Protein AF-A0A1B0D8T4-F1 (afdb_monomer)

Mean predicted aligned error: 9.0 Å

pLDDT: mean 80.52, std 19.32, range [32.28, 97.19]

InterPro domains:
  IPR011611 Carbohydrate kinase PfkB [PF00294] (13-102)
  IPR029056 Ribokinase-like [G3DSA:3.40.1190.20] (3-120)
  IPR029056 Ribokinase-like [SSF53613] (9-106)

Sequence (132 aa):
MRTGNVDMNGATYKSRMKISAGGVGRNLAEGISKLHGRTRFISAVGDDQNGVFIRNLMPKLCITDSLIINSIHPTANCAVVLDSAGDCKVVVGDMQIHSSITPDLALHRSVDYSSSGIPKEYELRSLYGLQI

Nearest PDB structures (foldseek):
  3kzh-assembly1_B  TM=7.289E-01  e=2.386E-04  Clostridium perfringen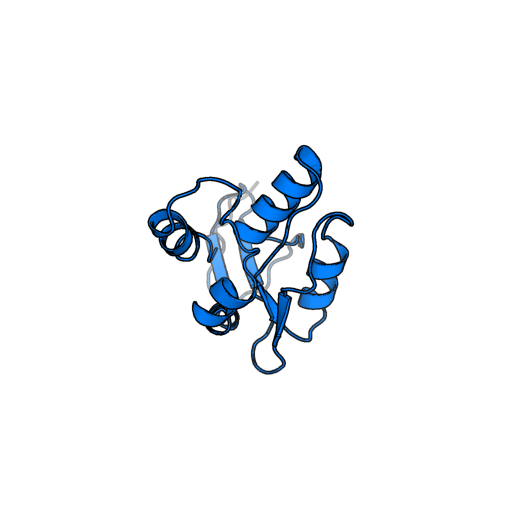s
  8cqx-assembly1_A  TM=7.846E-01  e=1.327E-03  Thermus sp.
  6znx-assembly2_B  TM=8.045E-01  e=1.972E-03  Thermus sp. 2.9
  2nwh-assembly1_A  TM=7.388E-01  e=1.097E-02  Agrobacterium fabrum str. C58
  2afb-assembly1_B  TM=7.415E-01  e=4.105E-02  Thermotoga maritima MSB8

Radius of gyration: 18.38 Å; Cα contacts (8 Å, |Δi|>4): 153; chains: 1; bounding box: 51×26×50 Å

Structure (mmCIF, N/CA/C/O backbone):
data_AF-A0A1B0D8T4-F1
#
_entry.id   AF-A0A1B0D8T4-F1
#
loop_
_atom_site.group_PDB
_atom_site.id
_atom_site.type_symbol
_atom_site.label_atom_id
_atom_site.label_alt_id
_atom_site.label_comp_id
_atom_site.label_asym_id
_atom_site.label_entity_id
_atom_site.label_seq_id
_atom_site.pdbx_PDB_ins_code
_atom_site.Cartn_x
_atom_site.Cartn_y
_atom_site.Cartn_z
_atom_site.occupancy
_atom_site.B_iso_or_equiv
_atom_site.auth_seq_id
_atom_site.auth_comp_id
_atom_site.auth_asym_id
_atom_site.auth_atom_id
_atom_site.pdbx_PDB_model_num
ATOM 1 N N . MET A 1 1 ? 10.864 4.351 -33.023 1.00 45.12 1 MET A N 1
ATOM 2 C CA . MET A 1 1 ? 11.333 4.070 -31.646 1.00 45.12 1 MET A CA 1
ATOM 3 C C . MET A 1 1 ? 11.410 2.563 -31.494 1.00 45.12 1 MET A C 1
ATOM 5 O O . MET A 1 1 ? 10.462 1.906 -31.896 1.00 45.12 1 MET A O 1
ATOM 9 N N . ARG A 1 2 ? 12.532 2.001 -31.026 1.00 44.69 2 ARG A N 1
ATOM 10 C CA . ARG A 1 2 ? 12.633 0.550 -30.808 1.00 44.69 2 ARG A CA 1
ATOM 11 C C . ARG A 1 2 ? 11.702 0.169 -29.655 1.00 44.69 2 ARG A C 1
ATOM 13 O O . ARG A 1 2 ? 11.939 0.595 -28.531 1.00 44.69 2 ARG A O 1
ATOM 20 N N . THR A 1 3 ? 10.669 -0.612 -29.948 1.00 49.41 3 THR A N 1
ATOM 21 C CA . THR A 1 3 ? 9.893 -1.404 -28.987 1.00 49.41 3 THR A CA 1
ATOM 22 C C . THR A 1 3 ? 10.809 -2.493 -28.431 1.00 49.41 3 THR A C 1
ATOM 24 O O . THR A 1 3 ? 10.798 -3.634 -28.881 1.00 49.41 3 THR A O 1
ATOM 27 N N . GLY A 1 4 ? 11.723 -2.104 -27.543 1.00 60.91 4 GLY A N 1
ATOM 28 C CA . GLY A 1 4 ? 12.595 -3.048 -26.857 1.00 60.91 4 GLY A CA 1
ATOM 29 C C . GLY A 1 4 ? 11.791 -3.748 -25.774 1.00 60.91 4 GLY A C 1
ATOM 30 O O . GLY A 1 4 ? 11.318 -3.083 -24.853 1.00 60.91 4 GLY A O 1
ATOM 31 N N . ASN A 1 5 ? 11.621 -5.064 -25.894 1.00 69.12 5 ASN A N 1
ATOM 32 C CA . ASN A 1 5 ? 11.170 -5.878 -24.772 1.00 69.12 5 ASN A CA 1
ATOM 33 C C . ASN A 1 5 ? 12.074 -5.615 -23.558 1.00 69.12 5 ASN A C 1
ATOM 35 O O . ASN A 1 5 ? 13.273 -5.376 -23.701 1.00 69.12 5 ASN A O 1
ATOM 39 N N . VAL A 1 6 ? 11.485 -5.629 -22.362 1.00 76.06 6 VAL A N 1
ATOM 40 C CA . VAL A 1 6 ? 12.261 -5.625 -21.119 1.00 76.06 6 VAL A CA 1
ATOM 41 C C . VAL A 1 6 ? 12.895 -7.008 -20.994 1.00 76.06 6 VAL A C 1
ATOM 43 O O . VAL A 1 6 ? 12.182 -7.989 -20.781 1.00 76.06 6 VAL A O 1
ATOM 46 N N . ASP A 1 7 ? 14.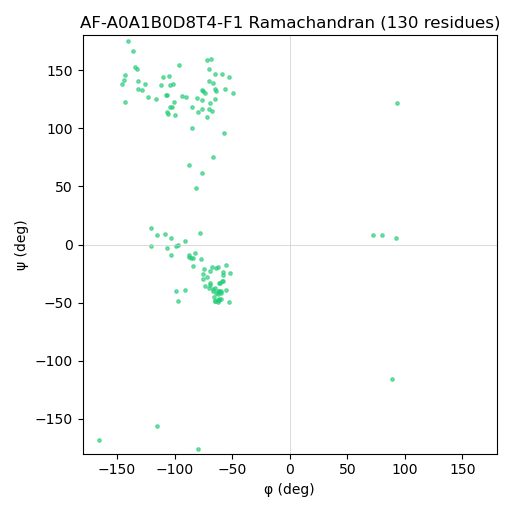214 -7.093 -21.161 1.00 82.88 7 ASP A N 1
ATOM 47 C CA . ASP A 1 7 ? 14.932 -8.355 -20.994 1.00 82.88 7 ASP A CA 1
ATOM 48 C C . ASP A 1 7 ? 15.077 -8.656 -19.497 1.00 82.88 7 ASP A C 1
ATOM 50 O O . ASP A 1 7 ? 15.613 -7.860 -18.727 1.00 82.88 7 ASP A O 1
ATOM 54 N N . MET A 1 8 ? 14.618 -9.831 -19.066 1.00 83.44 8 MET A N 1
ATOM 55 C CA . MET A 1 8 ? 14.679 -10.275 -17.665 1.00 83.44 8 MET A CA 1
ATOM 56 C C . MET A 1 8 ? 16.067 -10.844 -17.319 1.00 83.44 8 MET A C 1
ATOM 58 O O . MET A 1 8 ? 16.192 -11.941 -16.783 1.00 83.44 8 MET A O 1
ATOM 62 N N . ASN A 1 9 ? 17.126 -10.114 -17.677 1.00 89.56 9 ASN A N 1
ATOM 63 C CA . ASN A 1 9 ? 18.527 -10.534 -17.545 1.00 89.56 9 ASN A CA 1
ATOM 64 C C . ASN A 1 9 ? 19.258 -9.888 -16.350 1.00 89.56 9 ASN A C 1
ATOM 66 O O . ASN A 1 9 ? 20.467 -10.052 -16.209 1.00 89.56 9 ASN A O 1
ATOM 70 N N . GLY A 1 10 ? 18.541 -9.133 -15.510 1.00 87.81 10 GLY A N 1
ATOM 71 C CA . GLY A 1 10 ? 19.105 -8.430 -14.355 1.00 87.81 10 GLY A CA 1
ATOM 72 C C . GLY A 1 10 ? 19.805 -7.105 -14.678 1.00 87.81 10 GLY A C 1
ATOM 73 O O . GLY A 1 10 ? 20.421 -6.523 -13.788 1.00 87.81 10 GLY A O 1
ATOM 74 N N . ALA A 1 11 ? 19.725 -6.604 -15.916 1.00 89.88 11 ALA A N 1
ATOM 75 C CA . ALA A 1 11 ? 20.267 -5.296 -16.270 1.00 89.88 11 ALA A CA 1
ATOM 76 C C . ALA A 1 11 ? 19.462 -4.137 -15.651 1.00 89.88 11 ALA A C 1
ATOM 78 O O . ALA A 1 11 ? 18.247 -4.211 -15.462 1.00 89.88 11 ALA A O 1
ATOM 79 N N . THR A 1 12 ? 20.145 -3.020 -15.390 1.00 89.69 12 THR A N 1
ATOM 80 C CA . THR A 1 12 ? 19.518 -1.779 -14.917 1.00 89.69 12 THR A CA 1
ATOM 81 C C . THR A 1 12 ? 19.106 -0.906 -16.097 1.00 89.69 12 THR A C 1
ATOM 83 O O . THR A 1 12 ? 19.933 -0.539 -16.932 1.00 89.69 12 THR A O 1
ATOM 86 N N . TYR A 1 13 ? 17.838 -0.497 -16.127 1.00 87.62 13 TYR A N 1
ATOM 87 C CA . TYR A 1 13 ? 17.283 0.366 -17.168 1.00 87.62 13 TYR A CA 1
ATOM 88 C C . TYR A 1 13 ? 16.978 1.763 -16.620 1.00 87.62 13 TYR A C 1
ATOM 90 O O . TYR A 1 13 ? 16.522 1.921 -15.488 1.00 87.62 13 TYR A O 1
ATOM 98 N N . LYS A 1 14 ? 17.182 2.801 -17.441 1.00 90.00 14 LYS A N 1
ATOM 99 C CA . LYS A 1 14 ? 16.728 4.161 -17.113 1.00 90.00 14 LYS A CA 1
ATOM 100 C C . LYS A 1 14 ? 15.198 4.185 -17.067 1.00 90.00 14 LYS A C 1
ATOM 102 O O . LYS A 1 14 ? 14.555 3.854 -18.058 1.00 90.00 14 LYS A O 1
ATOM 107 N N . SER A 1 15 ? 14.623 4.642 -15.958 1.00 90.56 15 SER A N 1
ATOM 108 C CA . SER A 1 15 ? 13.172 4.675 -15.752 1.00 90.56 15 SER A CA 1
ATOM 109 C C . SER A 1 15 ? 12.701 5.995 -15.136 1.00 90.56 15 SER A C 1
ATOM 111 O O . SER A 1 15 ? 13.494 6.809 -14.655 1.00 90.56 15 SER A O 1
ATOM 113 N N . ARG A 1 16 ? 11.384 6.226 -15.176 1.00 93.69 16 ARG A N 1
ATOM 114 C CA . ARG A 1 16 ? 10.707 7.222 -14.337 1.00 93.69 16 ARG A CA 1
ATOM 115 C C . ARG A 1 16 ? 9.940 6.476 -13.260 1.00 93.69 16 ARG A C 1
ATOM 117 O O . ARG A 1 16 ? 9.161 5.586 -13.586 1.00 93.69 16 ARG A O 1
ATOM 124 N N . MET A 1 17 ? 10.136 6.865 -12.007 1.00 93.50 17 MET A N 1
ATOM 125 C CA . MET A 1 17 ? 9.444 6.261 -10.873 1.00 93.50 17 MET A CA 1
ATOM 126 C C . MET A 1 17 ? 8.335 7.186 -10.383 1.00 93.50 17 MET A C 1
ATOM 128 O O . MET A 1 17 ? 8.530 8.397 -10.270 1.00 93.50 17 MET A O 1
ATOM 132 N N . LYS A 1 18 ? 7.174 6.607 -10.079 1.00 94.25 18 LYS A N 1
ATOM 133 C CA . LYS A 1 18 ? 6.071 7.287 -9.405 1.00 94.25 18 LYS A CA 1
ATOM 134 C C . LYS A 1 18 ? 5.656 6.443 -8.211 1.00 94.25 18 LYS A C 1
ATOM 136 O O . LYS A 1 18 ? 5.475 5.239 -8.348 1.00 94.25 18 LYS A O 1
ATOM 141 N N . ILE A 1 19 ? 5.496 7.095 -7.067 1.00 92.25 19 ILE A N 1
ATOM 142 C CA . ILE A 1 19 ? 5.023 6.474 -5.833 1.00 92.25 19 ILE A CA 1
ATOM 143 C C . ILE A 1 19 ? 3.639 7.041 -5.535 1.00 92.25 19 ILE A C 1
ATOM 145 O O . ILE A 1 19 ? 3.397 8.241 -5.676 1.00 92.25 19 ILE A O 1
ATOM 149 N N . SER A 1 20 ? 2.725 6.168 -5.136 1.00 92.62 20 SER A N 1
ATOM 150 C CA . SER A 1 20 ? 1.393 6.531 -4.667 1.00 92.62 20 SER A CA 1
ATOM 151 C C . SER A 1 20 ? 0.997 5.606 -3.532 1.00 92.62 20 SER A C 1
ATOM 153 O O . SER A 1 20 ? 1.329 4.423 -3.571 1.00 92.62 20 SER A O 1
ATOM 155 N N . ALA A 1 21 ? 0.241 6.112 -2.558 1.00 92.75 21 ALA A N 1
ATOM 156 C CA . ALA A 1 21 ? -0.464 5.221 -1.649 1.00 92.75 21 ALA A CA 1
ATOM 157 C C . ALA A 1 21 ? -1.491 4.412 -2.462 1.00 92.75 21 ALA A C 1
ATOM 159 O O . ALA A 1 21 ? -2.206 4.966 -3.298 1.00 92.75 21 ALA A O 1
ATOM 160 N N . GLY A 1 22 ? -1.528 3.100 -2.264 1.00 90.38 22 GLY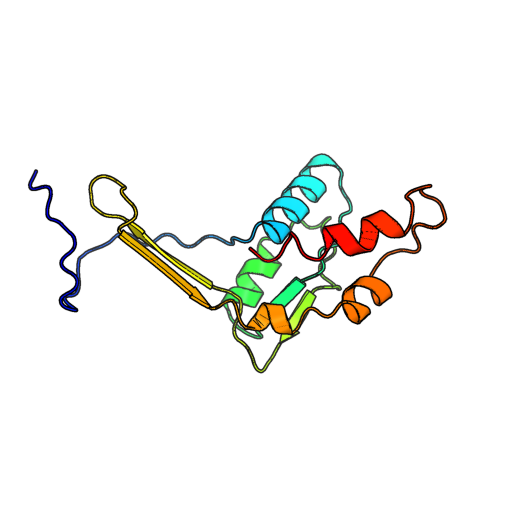 A N 1
ATOM 161 C CA . GLY A 1 22 ? -2.449 2.184 -2.939 1.00 90.38 22 GLY A CA 1
ATOM 162 C C . GLY A 1 22 ? -3.406 1.527 -1.950 1.00 90.38 22 GLY A C 1
ATOM 163 O O . GLY A 1 22 ? -3.629 2.068 -0.866 1.00 90.38 22 GLY A O 1
ATOM 164 N N . GLY A 1 23 ? -3.935 0.365 -2.333 1.00 90.56 23 GLY A N 1
ATOM 165 C CA . GLY A 1 23 ? -4.851 -0.450 -1.537 1.00 90.56 23 GLY A CA 1
ATOM 166 C C . GLY A 1 23 ? -6.317 -0.149 -1.837 1.00 90.56 23 GLY A C 1
ATOM 167 O O . GLY A 1 23 ? -6.775 0.979 -1.664 1.00 90.56 23 GLY A O 1
ATOM 168 N N . VAL A 1 24 ? -7.072 -1.161 -2.250 1.00 90.56 24 VAL A N 1
ATOM 169 C CA . VAL A 1 24 ? -8.528 -1.139 -2.445 1.00 90.56 24 VAL A CA 1
ATOM 170 C C . VAL A 1 24 ? -9.214 -0.627 -1.185 1.00 90.56 24 VAL A C 1
ATOM 172 O O . VAL A 1 24 ? -9.991 0.323 -1.267 1.00 90.56 24 VAL A O 1
ATOM 175 N N . GLY A 1 25 ? -8.881 -1.172 -0.010 1.00 90.25 25 GLY A N 1
ATOM 176 C CA . GLY A 1 25 ? -9.497 -0.725 1.244 1.00 90.25 25 GLY A CA 1
ATOM 177 C C . GLY A 1 25 ? -9.168 0.712 1.616 1.00 90.25 25 GLY A C 1
ATOM 178 O O . GLY A 1 25 ? -10.043 1.455 2.061 1.00 90.25 25 GLY A O 1
ATOM 179 N N . ARG A 1 26 ? -7.935 1.143 1.349 1.00 92.62 26 ARG A N 1
ATOM 180 C CA . ARG A 1 26 ? -7.496 2.525 1.558 1.00 92.62 26 ARG A CA 1
ATOM 181 C C . ARG A 1 26 ? -8.246 3.476 0.628 1.00 92.62 26 ARG A C 1
ATOM 183 O O . ARG A 1 26 ? -8.782 4.482 1.086 1.00 92.62 26 ARG A O 1
ATOM 190 N N . ASN A 1 27 ? -8.317 3.142 -0.660 1.00 94.00 27 ASN A N 1
ATOM 191 C CA . ASN A 1 27 ? -9.007 3.932 -1.678 1.00 94.00 27 ASN A CA 1
ATOM 192 C C . ASN A 1 27 ? -10.506 4.038 -1.377 1.00 94.00 27 ASN A C 1
ATOM 194 O O . ASN A 1 27 ? -11.087 5.115 -1.517 1.00 94.00 27 ASN A O 1
ATOM 198 N N . LEU A 1 28 ? -11.123 2.946 -0.918 1.00 93.44 28 LEU A N 1
ATOM 199 C CA . LEU A 1 28 ? -12.520 2.938 -0.505 1.00 93.44 28 LEU A CA 1
ATOM 200 C C . LEU A 1 28 ? -12.739 3.832 0.721 1.00 93.44 28 LEU A C 1
ATOM 202 O O . LEU A 1 28 ? -13.619 4.688 0.696 1.00 93.44 28 LEU A O 1
ATOM 206 N N . ALA A 1 29 ? -11.913 3.696 1.761 1.00 91.00 29 ALA A N 1
ATOM 207 C CA . ALA A 1 29 ? -12.010 4.527 2.958 1.00 91.00 29 ALA A CA 1
ATOM 208 C C . ALA A 1 29 ? -11.793 6.020 2.652 1.00 91.00 29 ALA A C 1
ATOM 210 O O . ALA A 1 29 ? -12.526 6.871 3.156 1.00 91.00 29 ALA A O 1
ATOM 211 N N . GLU A 1 30 ? -10.830 6.347 1.788 1.00 93.00 30 GLU A N 1
ATOM 212 C CA . GLU A 1 30 ? -10.603 7.711 1.312 1.00 93.00 30 GLU A CA 1
ATOM 213 C C . GLU A 1 30 ? -11.817 8.247 0.538 1.00 93.00 30 GLU A C 1
ATOM 215 O O . GLU A 1 30 ? -12.268 9.363 0.800 1.00 93.00 30 GLU A O 1
ATOM 220 N N . GLY A 1 31 ? -12.356 7.459 -0.397 1.00 94.50 31 GLY A N 1
ATOM 221 C CA . GLY A 1 31 ? -13.512 7.832 -1.210 1.00 94.50 31 GLY A CA 1
ATOM 222 C C . GLY A 1 31 ? -14.769 8.061 -0.372 1.00 94.50 31 GLY A C 1
ATOM 223 O O . GLY A 1 31 ? -15.396 9.116 -0.483 1.00 94.50 31 GLY A O 1
ATOM 224 N N . ILE A 1 32 ? -15.101 7.123 0.522 1.00 93.38 32 ILE A N 1
ATOM 225 C CA . ILE A 1 32 ? -16.227 7.269 1.454 1.00 93.38 32 ILE A CA 1
ATOM 226 C C . ILE A 1 32 ? -16.007 8.496 2.333 1.00 93.38 32 ILE A C 1
ATOM 228 O O . ILE A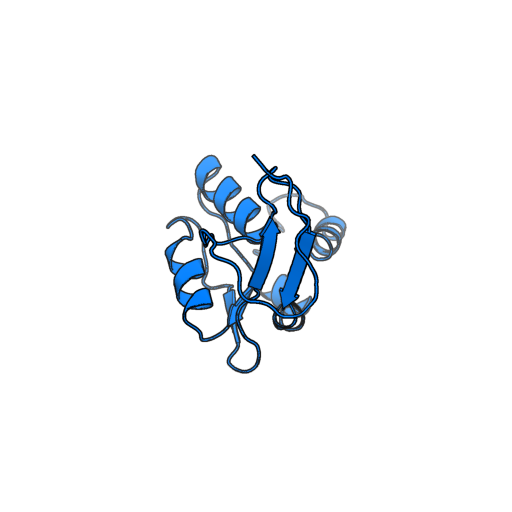 1 32 ? -16.938 9.277 2.510 1.00 93.38 32 ILE A O 1
ATOM 232 N N . SER A 1 33 ? -14.783 8.729 2.814 1.00 92.62 33 SER A N 1
ATOM 233 C CA . SER A 1 33 ? -14.534 9.873 3.682 1.00 92.62 33 SER A CA 1
ATOM 234 C C . SER A 1 33 ? -14.708 11.216 2.974 1.00 92.62 33 SER A C 1
ATOM 236 O O . SER A 1 33 ? -15.263 12.151 3.550 1.00 92.62 33 SER A O 1
ATOM 238 N N . LYS A 1 34 ? -14.293 11.310 1.707 1.00 93.00 34 LYS A N 1
ATOM 239 C CA . LYS A 1 34 ? -14.469 12.518 0.889 1.00 93.00 34 LYS A CA 1
ATOM 240 C C . LYS A 1 34 ? -15.929 12.786 0.521 1.00 93.00 34 LYS A C 1
ATOM 242 O O . LYS A 1 34 ? -16.308 13.947 0.429 1.00 93.00 34 LYS A O 1
ATOM 247 N N . LEU A 1 35 ? -16.723 11.739 0.295 1.00 95.62 35 LEU A N 1
ATOM 248 C CA . LEU A 1 35 ? -18.110 11.862 -0.170 1.00 95.62 35 LEU A CA 1
ATOM 249 C C . LEU A 1 35 ? -19.131 11.939 0.973 1.00 95.62 35 LEU A C 1
ATOM 251 O O . LEU A 1 35 ? -20.087 12.702 0.893 1.00 95.62 35 LEU A O 1
ATOM 255 N N . HIS A 1 36 ? -18.929 11.157 2.033 1.00 92.94 36 HIS A N 1
ATOM 256 C CA . HIS A 1 36 ? -19.904 10.937 3.109 1.00 92.94 36 HIS A CA 1
ATOM 257 C C . HIS A 1 36 ? -19.378 11.353 4.494 1.00 92.94 36 HIS A C 1
ATOM 259 O O . HIS A 1 36 ? -20.097 11.270 5.488 1.00 92.94 36 HIS A O 1
ATOM 265 N N . GLY A 1 37 ? -18.130 11.824 4.585 1.00 89.94 37 GLY A N 1
ATOM 266 C CA . GLY A 1 37 ? -17.560 12.382 5.808 1.00 89.94 37 GLY A CA 1
ATOM 267 C C . GLY A 1 37 ? -16.882 11.348 6.707 1.00 89.94 37 GLY A C 1
ATOM 268 O O . GLY A 1 37 ? -15.823 10.809 6.381 1.00 89.94 37 GLY A O 1
ATOM 269 N N . ARG A 1 38 ? -17.408 11.133 7.916 1.00 89.62 38 ARG A N 1
ATOM 270 C CA . ARG A 1 38 ? -16.698 10.362 8.947 1.00 89.62 38 ARG A CA 1
ATOM 271 C C . ARG A 1 38 ? -16.638 8.878 8.575 1.00 89.62 38 ARG A C 1
ATOM 273 O O . ARG A 1 38 ? -17.664 8.216 8.513 1.00 89.62 38 ARG A O 1
ATOM 280 N N . THR A 1 39 ? -15.432 8.353 8.364 1.00 87.56 39 THR A N 1
ATOM 281 C CA . THR A 1 39 ? -15.196 6.955 7.950 1.00 87.56 39 THR A CA 1
ATOM 282 C C . THR A 1 39 ? -14.121 6.340 8.825 1.00 87.56 39 THR A C 1
ATOM 284 O O . THR A 1 39 ? -13.087 6.967 9.018 1.00 87.56 39 THR A O 1
ATOM 287 N N . ARG A 1 40 ? -14.314 5.126 9.342 1.00 87.62 40 ARG A N 1
ATOM 288 C CA . ARG A 1 40 ? -13.260 4.414 10.077 1.00 87.62 40 ARG A CA 1
ATOM 289 C C . ARG A 1 40 ? -12.491 3.504 9.131 1.00 87.62 40 ARG A C 1
ATOM 291 O O . ARG A 1 40 ? -13.103 2.694 8.443 1.00 87.62 40 ARG A O 1
ATOM 298 N N . PHE A 1 41 ? -11.167 3.625 9.121 1.00 89.38 41 PHE A N 1
ATOM 299 C CA . PHE A 1 41 ? -10.297 2.755 8.339 1.00 89.38 41 PHE A CA 1
ATOM 300 C C . PHE A 1 41 ? -9.567 1.775 9.259 1.00 89.38 41 PHE A C 1
ATOM 302 O O . PHE A 1 41 ? -8.758 2.177 10.095 1.00 89.38 41 PHE A O 1
ATOM 309 N N . ILE A 1 42 ? -9.881 0.487 9.110 1.00 90.06 42 ILE A N 1
ATOM 310 C CA . ILE A 1 42 ? -9.244 -0.618 9.834 1.00 90.06 42 ILE A CA 1
ATOM 311 C C . ILE A 1 42 ? -8.293 -1.306 8.857 1.00 90.06 42 ILE A C 1
ATOM 313 O O . ILE A 1 42 ? -8.726 -1.797 7.818 1.00 90.06 42 ILE A O 1
ATOM 317 N N . SER A 1 43 ? -7.000 -1.300 9.165 1.00 92.25 43 SER A N 1
ATOM 318 C CA . SER A 1 43 ? -5.957 -1.956 8.368 1.00 92.25 43 SER A CA 1
ATOM 319 C C . SER A 1 43 ? -4.664 -2.049 9.191 1.00 92.25 43 SER A C 1
ATOM 321 O O . SER A 1 43 ? -4.675 -1.786 10.395 1.00 92.25 43 SER A O 1
ATOM 323 N N . ALA A 1 44 ? -3.548 -2.399 8.559 1.00 93.88 44 ALA A N 1
ATOM 324 C CA . ALA A 1 44 ? -2.228 -2.451 9.166 1.00 93.88 44 ALA A CA 1
ATOM 325 C C . ALA A 1 44 ? -1.191 -1.726 8.297 1.00 93.88 44 ALA A C 1
ATOM 327 O O . ALA A 1 44 ? -1.216 -1.820 7.071 1.00 93.88 44 ALA A O 1
ATOM 328 N N . VAL A 1 45 ? -0.272 -1.012 8.943 1.00 96.25 45 VAL A N 1
ATOM 329 C CA . VAL A 1 45 ? 0.914 -0.406 8.326 1.00 96.25 45 VAL A CA 1
ATOM 330 C C . VAL A 1 45 ? 2.145 -0.729 9.167 1.00 96.25 45 VAL A C 1
ATOM 332 O O . VAL A 1 45 ? 2.039 -0.948 10.375 1.00 96.25 45 VAL A O 1
ATOM 335 N N . GLY A 1 46 ? 3.305 -0.801 8.527 1.00 97.19 46 GLY A N 1
ATOM 336 C CA . GLY A 1 46 ? 4.567 -1.008 9.217 1.00 97.19 46 GLY A CA 1
ATOM 337 C C . GLY A 1 46 ? 4.967 0.242 9.993 1.00 97.19 46 GLY A C 1
ATOM 338 O O . GLY A 1 46 ? 4.531 1.357 9.679 1.00 97.19 46 GLY A O 1
ATOM 339 N N . ASP A 1 47 ? 5.829 0.067 10.989 1.00 97.06 47 ASP A N 1
ATOM 340 C CA . ASP A 1 47 ? 6.533 1.175 11.639 1.00 97.06 47 ASP A CA 1
ATOM 341 C C . ASP A 1 47 ? 7.678 1.693 10.749 1.00 97.06 47 ASP A C 1
ATOM 343 O O . ASP A 1 47 ? 8.862 1.587 11.060 1.00 97.06 47 ASP A O 1
ATOM 347 N N . ASP A 1 48 ? 7.314 2.187 9.566 1.00 96.94 48 ASP A N 1
ATOM 348 C CA . ASP A 1 48 ? 8.247 2.626 8.537 1.00 96.94 48 ASP A CA 1
ATOM 349 C C . ASP A 1 48 ? 7.772 3.902 7.820 1.00 96.94 48 ASP A C 1
ATOM 351 O O . ASP A 1 48 ? 6.681 4.441 8.048 1.00 96.94 48 ASP A O 1
ATOM 355 N N . GLN A 1 49 ? 8.625 4.419 6.932 1.00 96.31 49 GLN A N 1
ATOM 356 C CA . GLN A 1 49 ? 8.349 5.646 6.181 1.00 96.31 49 GLN A CA 1
ATOM 357 C C . GLN A 1 49 ? 7.112 5.524 5.283 1.00 96.31 49 GLN A C 1
ATOM 359 O O . GLN A 1 49 ? 6.385 6.505 5.118 1.00 96.31 49 GLN A O 1
ATOM 364 N N . ASN A 1 50 ? 6.836 4.336 4.739 1.00 95.31 50 ASN A N 1
ATOM 365 C CA . ASN A 1 50 ? 5.653 4.098 3.916 1.00 95.31 50 ASN A CA 1
ATOM 366 C C . ASN A 1 50 ? 4.380 4.136 4.770 1.00 95.31 50 ASN A C 1
ATOM 368 O O . ASN A 1 50 ? 3.374 4.709 4.353 1.00 95.31 50 ASN A O 1
ATOM 372 N N . GLY A 1 51 ? 4.432 3.614 5.994 1.00 95.12 51 GLY A N 1
ATOM 373 C CA . GLY A 1 51 ? 3.333 3.667 6.951 1.00 95.12 51 GLY A CA 1
ATOM 374 C C . GLY A 1 51 ? 3.047 5.094 7.412 1.00 95.12 51 GLY A C 1
ATOM 375 O O . GLY A 1 51 ? 1.890 5.508 7.505 1.00 95.12 51 GLY A O 1
AT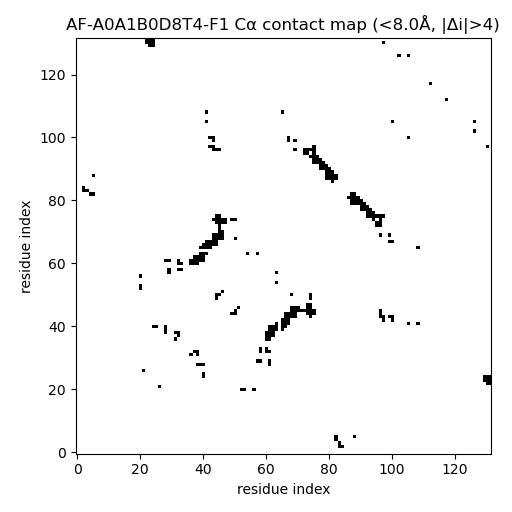OM 376 N N . VAL A 1 52 ? 4.089 5.901 7.634 1.00 95.12 52 VAL A N 1
ATOM 377 C CA . VAL A 1 52 ? 3.947 7.353 7.856 1.00 95.12 52 VAL A CA 1
ATOM 378 C C . VAL A 1 52 ? 3.330 8.037 6.631 1.00 95.12 52 VAL A C 1
ATOM 380 O O . VAL A 1 52 ? 2.378 8.804 6.773 1.00 95.12 52 VAL A O 1
ATOM 383 N N . PHE A 1 53 ? 3.819 7.731 5.428 1.00 95.06 53 PHE A N 1
ATOM 384 C CA . PHE A 1 53 ? 3.328 8.309 4.178 1.00 95.06 53 PHE A CA 1
ATOM 385 C C . PHE A 1 53 ? 1.838 8.022 3.942 1.00 95.06 53 PHE A C 1
ATOM 387 O O . PHE A 1 53 ? 1.079 8.951 3.666 1.00 95.06 53 PHE A O 1
ATOM 394 N N . ILE A 1 54 ? 1.392 6.773 4.120 1.00 93.75 54 ILE A N 1
ATOM 395 C CA . ILE A 1 54 ? -0.022 6.394 3.979 1.00 93.75 54 ILE A CA 1
ATOM 396 C C . ILE A 1 54 ? -0.889 7.146 4.990 1.00 93.75 54 ILE A C 1
ATOM 398 O O . ILE A 1 54 ? -1.901 7.727 4.602 1.00 93.75 54 ILE A O 1
ATOM 402 N N . ARG A 1 55 ? -0.488 7.187 6.269 1.00 92.31 55 ARG A N 1
ATOM 403 C CA . ARG A 1 55 ? -1.244 7.892 7.319 1.00 92.31 55 ARG A CA 1
ATOM 404 C C . ARG A 1 55 ? -1.399 9.381 7.016 1.00 92.31 55 ARG A C 1
ATOM 406 O O . ARG A 1 55 ? -2.488 9.918 7.190 1.00 92.31 55 ARG A O 1
ATOM 413 N N . ASN A 1 56 ? -0.353 10.024 6.501 1.00 93.38 56 ASN A N 1
ATOM 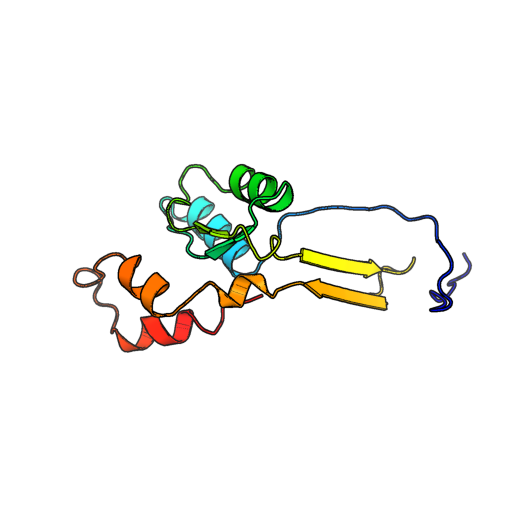414 C CA . ASN A 1 56 ? -0.380 11.445 6.147 1.00 93.38 56 ASN A CA 1
ATOM 415 C C . ASN A 1 56 ? -1.273 11.764 4.936 1.00 93.38 56 ASN A C 1
ATOM 417 O O . ASN A 1 56 ? -1.705 12.905 4.786 1.00 93.38 56 ASN A O 1
ATOM 421 N N . LEU A 1 57 ? -1.548 10.782 4.072 1.00 92.56 57 LEU A N 1
ATOM 422 C CA . LEU A 1 57 ? -2.430 10.944 2.914 1.00 92.56 57 LEU A CA 1
ATOM 423 C C . LEU A 1 57 ? -3.910 10.684 3.227 1.00 92.56 57 LEU A C 1
ATOM 425 O O . LEU A 1 57 ? -4.764 10.979 2.389 1.00 92.56 57 LEU A O 1
ATOM 429 N N . MET A 1 58 ? -4.238 10.140 4.402 1.00 91.25 58 MET A N 1
ATOM 430 C CA . MET A 1 58 ? -5.631 9.887 4.768 1.00 91.25 58 MET A CA 1
ATOM 431 C C . MET A 1 58 ? -6.390 11.203 5.024 1.00 91.25 58 MET A C 1
ATOM 433 O O . MET A 1 58 ? -5.846 12.127 5.637 1.00 91.25 58 MET A O 1
ATOM 437 N N . PRO A 1 59 ? -7.662 11.320 4.592 1.00 89.81 59 PRO A N 1
ATOM 438 C CA . PRO A 1 59 ? -8.480 12.494 4.889 1.00 89.81 59 PRO A CA 1
ATOM 439 C C . PRO A 1 59 ? -8.631 12.723 6.396 1.00 89.81 59 PRO A C 1
ATOM 441 O O . PRO A 1 59 ? -8.772 11.771 7.154 1.00 89.81 59 PRO A O 1
ATOM 444 N N . LYS A 1 60 ? -8.727 13.986 6.831 1.00 88.75 60 LYS A N 1
ATOM 445 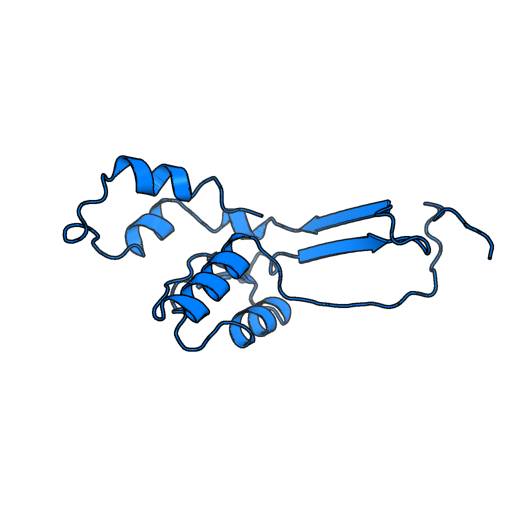C CA . LYS A 1 60 ? -8.908 14.336 8.258 1.00 88.75 60 LYS A CA 1
ATOM 446 C C . LYS A 1 60 ? -10.159 13.719 8.897 1.00 88.75 60 LYS A C 1
ATOM 448 O O . LYS A 1 60 ? -10.175 13.473 10.096 1.00 88.75 60 LYS A O 1
ATOM 453 N N . LEU A 1 61 ? -11.218 13.518 8.107 1.00 84.31 61 LEU A N 1
ATOM 454 C CA . LEU A 1 61 ? -12.469 12.892 8.557 1.00 84.31 61 LEU A CA 1
ATOM 455 C C . LEU A 1 61 ? -12.392 11.358 8.564 1.00 84.31 61 LEU A C 1
ATOM 457 O O . LEU A 1 61 ? -13.314 10.698 9.052 1.00 84.31 61 LEU A O 1
ATOM 461 N N . CYS A 1 62 ? -11.306 10.787 8.043 1.00 87.19 62 CYS A N 1
ATOM 462 C CA . CYS A 1 62 ? -11.044 9.369 8.130 1.00 87.19 62 CYS A CA 1
ATOM 463 C C . CYS A 1 62 ? -10.350 9.064 9.459 1.00 87.19 62 CYS A C 1
ATOM 465 O O . CYS A 1 62 ? -9.266 9.561 9.753 1.00 87.19 62 CYS A O 1
ATOM 467 N N . ILE A 1 63 ? -10.999 8.249 10.280 1.00 83.94 63 ILE A N 1
ATOM 468 C CA . ILE A 1 63 ? -10.495 7.825 11.575 1.00 83.94 63 ILE A CA 1
ATOM 469 C C . ILE A 1 63 ? -9.478 6.706 11.345 1.00 83.94 63 ILE A C 1
ATOM 471 O O . ILE A 1 63 ? -9.838 5.619 10.886 1.00 83.94 63 ILE A O 1
ATOM 475 N N . THR A 1 64 ? -8.219 6.981 11.675 1.00 82.31 64 THR A N 1
ATOM 476 C CA . THR A 1 64 ? -7.082 6.064 11.495 1.00 82.31 64 THR A CA 1
ATOM 477 C C . THR A 1 64 ? -6.544 5.496 12.811 1.00 82.31 64 THR A C 1
ATOM 479 O O . THR A 1 64 ? -5.504 4.845 12.811 1.00 82.31 64 THR A O 1
ATOM 482 N N . ASP A 1 65 ? -7.231 5.723 13.935 1.00 82.62 65 ASP A N 1
ATOM 483 C CA . ASP A 1 65 ? -6.921 5.121 15.249 1.00 82.62 65 ASP A CA 1
ATOM 484 C C . ASP A 1 65 ? -6.936 3.584 15.220 1.00 82.62 65 ASP A C 1
ATOM 486 O O . ASP A 1 65 ? -6.296 2.906 16.021 1.00 82.62 65 ASP A O 1
ATOM 490 N N . SER A 1 66 ? -7.664 3.046 14.249 1.00 81.31 66 SER A N 1
ATOM 491 C CA . SER A 1 66 ? -7.890 1.632 14.042 1.00 81.31 66 SER A CA 1
ATOM 492 C C . SER A 1 66 ? -6.848 0.992 13.122 1.00 81.31 66 SER A C 1
ATOM 494 O O . SER A 1 66 ? -6.938 -0.210 12.866 1.00 81.31 66 SER A O 1
ATOM 496 N N . LEU A 1 67 ? -5.840 1.751 12.676 1.00 88.69 67 LEU A N 1
ATOM 497 C CA . LEU A 1 67 ? -4.661 1.202 12.012 1.00 88.69 67 LEU A CA 1
ATOM 498 C C . LEU A 1 67 ? -3.751 0.504 13.023 1.00 88.69 67 LEU A C 1
ATOM 500 O O . LEU A 1 67 ? -3.393 1.065 14.057 1.00 88.69 67 LEU A O 1
ATOM 504 N N . ILE A 1 68 ? -3.355 -0.725 12.713 1.00 92.00 68 ILE A N 1
ATOM 505 C CA . ILE A 1 68 ? -2.279 -1.414 13.424 1.00 92.00 68 ILE A CA 1
ATOM 506 C C . ILE A 1 68 ? -0.954 -0.828 12.951 1.00 92.00 68 ILE A C 1
ATOM 508 O O . ILE A 1 68 ? -0.736 -0.715 11.746 1.00 92.00 68 ILE A O 1
ATOM 512 N N . ILE A 1 69 ? -0.071 -0.498 13.891 1.00 94.56 69 ILE A N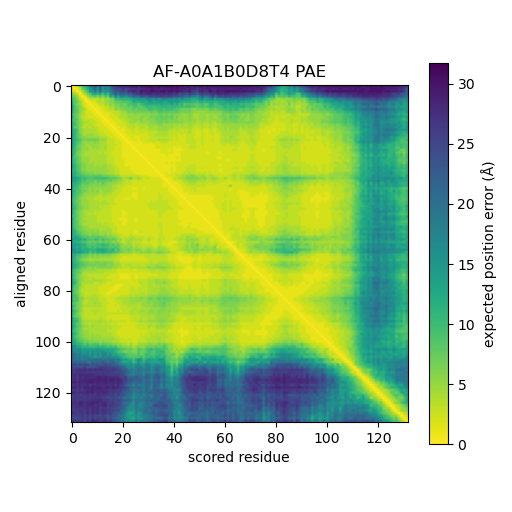 1
ATOM 513 C CA . ILE A 1 69 ? 1.334 -0.219 13.594 1.00 94.56 69 ILE A CA 1
ATOM 514 C C . ILE A 1 69 ? 2.123 -1.481 13.931 1.00 94.56 69 ILE A C 1
ATOM 516 O O . ILE A 1 69 ? 2.178 -1.882 15.092 1.00 94.56 69 ILE A O 1
ATOM 520 N N . ASN A 1 70 ? 2.660 -2.142 12.910 1.00 94.38 70 ASN A N 1
ATOM 521 C CA . ASN A 1 70 ? 3.376 -3.403 13.047 1.00 94.38 70 ASN A CA 1
ATOM 522 C C . ASN A 1 70 ? 4.889 -3.150 13.004 1.00 94.38 70 ASN A C 1
ATOM 524 O O . ASN A 1 70 ? 5.394 -2.591 12.036 1.00 94.38 70 ASN A O 1
ATOM 528 N N . SER A 1 71 ? 5.618 -3.558 14.043 1.00 94.62 71 SER A N 1
ATOM 529 C CA . SER A 1 71 ? 7.081 -3.419 14.107 1.00 94.62 71 SER A CA 1
ATOM 530 C C . SER A 1 71 ? 7.845 -4.593 13.483 1.00 94.62 71 SER A C 1
ATOM 532 O O . SER A 1 71 ? 9.064 -4.526 13.356 1.00 94.62 71 SER A O 1
ATOM 534 N N . ILE A 1 72 ? 7.151 -5.675 13.116 1.00 95.12 72 ILE A N 1
ATOM 535 C CA . ILE A 1 72 ? 7.737 -6.906 12.567 1.00 95.12 72 ILE A CA 1
ATOM 536 C C . ILE A 1 72 ? 7.659 -6.904 11.039 1.00 95.12 72 ILE A C 1
ATOM 538 O O . ILE A 1 72 ? 8.651 -7.187 10.371 1.00 95.12 72 ILE A O 1
ATOM 542 N N . HIS A 1 73 ? 6.484 -6.603 10.483 1.00 95.69 73 HIS A N 1
ATOM 543 C CA . HIS A 1 73 ? 6.258 -6.606 9.038 1.00 95.69 73 HIS A CA 1
ATOM 544 C C . HIS A 1 73 ? 6.278 -5.184 8.463 1.00 95.69 73 HIS A C 1
ATOM 546 O O . HIS A 1 73 ? 5.676 -4.288 9.062 1.00 95.69 73 HIS A O 1
ATOM 552 N N . PRO A 1 74 ? 6.910 -4.973 7.292 1.00 96.38 74 PRO A N 1
ATOM 553 C CA . PRO A 1 74 ? 6.903 -3.679 6.623 1.00 96.38 74 PRO A CA 1
ATOM 554 C C . PRO A 1 74 ? 5.503 -3.328 6.108 1.00 96.38 74 PRO A C 1
ATOM 556 O O . PRO A 1 74 ? 4.655 -4.196 5.890 1.00 96.38 74 PRO A O 1
ATOM 559 N N . THR A 1 75 ? 5.264 -2.042 5.864 1.00 97.06 75 THR A N 1
ATOM 560 C CA . THR A 1 75 ? 4.058 -1.575 5.180 1.00 97.06 75 THR A CA 1
ATOM 561 C C . THR A 1 75 ? 3.934 -2.256 3.823 1.00 97.06 75 THR A C 1
ATOM 563 O O . THR A 1 75 ? 4.893 -2.292 3.046 1.00 97.06 75 THR A O 1
ATOM 566 N N . ALA A 1 76 ? 2.721 -2.731 3.532 1.00 96.25 76 ALA A N 1
ATOM 567 C CA . ALA A 1 76 ? 2.379 -3.361 2.270 1.00 96.25 76 ALA A CA 1
ATOM 568 C C . ALA A 1 76 ? 2.844 -2.510 1.077 1.00 96.25 76 ALA A C 1
ATOM 570 O O . ALA A 1 76 ? 2.574 -1.306 1.013 1.00 96.25 76 ALA A O 1
ATOM 571 N N . ASN A 1 77 ? 3.540 -3.132 0.129 1.00 93.19 77 ASN A N 1
ATOM 572 C CA . ASN A 1 77 ? 4.064 -2.458 -1.051 1.00 93.19 77 ASN A CA 1
ATOM 573 C C . ASN A 1 77 ? 3.789 -3.265 -2.321 1.00 93.19 77 ASN A C 1
ATOM 575 O O . ASN A 1 77 ? 3.655 -4.485 -2.297 1.00 93.19 77 ASN A O 1
ATOM 579 N N . CYS A 1 78 ? 3.690 -2.558 -3.442 1.00 93.50 78 CYS A N 1
ATOM 580 C CA . CYS A 1 78 ? 3.529 -3.148 -4.761 1.00 93.50 78 CYS A CA 1
ATOM 581 C C . CYS A 1 78 ? 4.329 -2.318 -5.763 1.00 93.50 78 CYS A C 1
ATOM 583 O O . CYS A 1 78 ? 4.117 -1.108 -5.881 1.00 93.50 78 CYS A O 1
ATOM 585 N N . ALA A 1 79 ? 5.254 -2.959 -6.468 1.00 93.62 79 ALA A N 1
ATOM 586 C CA . ALA A 1 79 ? 6.017 -2.366 -7.550 1.00 93.62 79 ALA A CA 1
ATOM 587 C C . ALA A 1 79 ? 5.537 -2.936 -8.885 1.00 93.62 79 ALA A C 1
ATOM 589 O O . ALA A 1 79 ? 5.475 -4.149 -9.083 1.00 93.62 79 ALA A O 1
ATOM 590 N N . VAL A 1 80 ? 5.222 -2.030 -9.808 1.00 92.88 80 VAL A N 1
ATOM 591 C CA . VAL A 1 80 ? 4.770 -2.349 -11.162 1.00 92.88 80 VAL A CA 1
ATOM 592 C C . VAL A 1 80 ? 5.800 -1.819 -12.149 1.00 92.88 80 VAL A C 1
ATOM 594 O O . VAL A 1 80 ? 6.123 -0.629 -12.137 1.00 92.88 80 VAL A O 1
ATOM 597 N N . VAL A 1 81 ? 6.308 -2.696 -13.011 1.00 92.25 81 VAL A N 1
ATOM 598 C CA . VAL A 1 81 ? 7.226 -2.340 -14.096 1.00 92.25 81 VAL A CA 1
ATOM 599 C C . VAL A 1 81 ? 6.449 -2.315 -15.402 1.00 92.25 81 VAL A C 1
ATOM 601 O O . VAL A 1 81 ? 5.911 -3.334 -15.838 1.00 92.25 81 VAL A O 1
ATOM 604 N N . LEU A 1 82 ? 6.415 -1.140 -16.024 1.00 91.81 82 LEU A N 1
ATOM 605 C CA . LEU A 1 82 ? 5.819 -0.919 -17.336 1.00 91.81 82 LEU A CA 1
ATOM 606 C C . LEU A 1 82 ? 6.925 -0.761 -18.380 1.00 91.81 82 LEU A C 1
ATOM 608 O O . LEU A 1 82 ? 7.971 -0.172 -18.092 1.00 91.81 82 LEU A O 1
ATOM 612 N N . ASP A 1 83 ? 6.692 -1.254 -19.592 1.00 90.31 83 ASP A N 1
ATOM 613 C CA . ASP A 1 83 ? 7.564 -0.947 -20.724 1.00 90.31 83 ASP A CA 1
ATOM 614 C C . ASP A 1 83 ? 7.273 0.439 -21.329 1.00 90.31 83 ASP A C 1
ATOM 616 O O . ASP A 1 83 ? 6.451 1.219 -20.843 1.00 90.31 83 ASP A O 1
ATOM 620 N N . SER A 1 84 ? 7.963 0.759 -22.426 1.00 88.38 84 SER A N 1
ATOM 621 C CA . SER A 1 84 ? 7.786 2.032 -23.132 1.00 88.38 84 SER A CA 1
ATOM 622 C C . SER A 1 84 ? 6.423 2.211 -23.818 1.00 88.38 84 SER A C 1
ATOM 624 O O . SER A 1 84 ? 6.069 3.348 -24.126 1.00 88.38 84 SER A O 1
ATOM 626 N N . ALA A 1 85 ? 5.681 1.127 -24.068 1.00 90.44 85 ALA A N 1
ATOM 627 C CA . ALA A 1 85 ? 4.320 1.166 -24.603 1.00 90.44 85 ALA A CA 1
ATOM 628 C C . ALA A 1 85 ? 3.268 1.344 -23.492 1.00 90.44 85 ALA A C 1
ATOM 630 O O . ALA A 1 85 ? 2.121 1.675 -23.780 1.00 90.44 85 ALA A O 1
ATOM 631 N N . GLY A 1 86 ? 3.674 1.193 -22.226 1.00 89.56 86 GLY A N 1
ATOM 632 C CA . GLY A 1 86 ? 2.786 1.216 -21.068 1.00 89.56 86 GLY A CA 1
ATOM 633 C C . GLY A 1 86 ? 2.279 -0.169 -20.672 1.00 89.56 86 GLY A C 1
ATOM 634 O O . GLY A 1 86 ? 1.477 -0.265 -19.744 1.00 89.56 86 GLY A O 1
ATOM 635 N N . ASP A 1 87 ? 2.762 -1.233 -21.318 1.00 90.75 87 ASP A N 1
ATOM 636 C CA . ASP A 1 87 ? 2.370 -2.597 -20.990 1.00 90.75 87 ASP A CA 1
ATOM 637 C C . ASP A 1 87 ? 3.052 -3.047 -19.701 1.00 90.75 87 ASP A C 1
ATOM 639 O O . ASP A 1 87 ? 4.270 -2.921 -19.530 1.00 90.75 87 ASP A O 1
ATOM 643 N N . CYS A 1 88 ? 2.266 -3.629 -18.799 1.00 90.62 88 CYS A N 1
ATOM 644 C CA . CYS A 1 88 ? 2.781 -4.209 -17.569 1.00 90.62 88 CYS A CA 1
ATOM 645 C C . CYS A 1 88 ? 3.608 -5.461 -17.866 1.00 90.62 88 CYS A C 1
ATOM 647 O O . CYS A 1 88 ? 3.106 -6.426 -18.440 1.00 90.62 88 CYS A O 1
ATOM 649 N N . LYS A 1 89 ? 4.874 -5.455 -17.440 1.00 90.69 89 LYS A N 1
ATOM 650 C CA . LYS A 1 89 ? 5.782 -6.601 -17.578 1.00 90.69 89 LYS A CA 1
ATOM 651 C C . LYS A 1 89 ? 5.890 -7.409 -16.301 1.00 90.69 89 LYS A C 1
ATOM 653 O O . LYS A 1 89 ? 5.931 -8.632 -16.363 1.00 90.69 89 LYS A O 1
ATOM 658 N N . VAL A 1 90 ? 5.939 -6.734 -15.155 1.00 89.75 90 VAL A N 1
ATOM 659 C CA . VAL A 1 90 ? 6.118 -7.379 -13.852 1.00 89.75 90 VAL A CA 1
ATOM 660 C C . VAL A 1 90 ? 5.342 -6.617 -12.788 1.00 89.75 90 VAL A C 1
ATOM 662 O O . VAL A 1 90 ? 5.382 -5.387 -12.749 1.00 89.75 90 VAL A O 1
ATOM 665 N N . VAL A 1 91 ? 4.691 -7.367 -11.901 1.00 90.25 91 VAL A N 1
ATOM 666 C CA . VAL A 1 91 ? 4.159 -6.871 -10.632 1.00 90.25 91 VAL A CA 1
ATOM 667 C C . VAL A 1 91 ? 4.773 -7.706 -9.519 1.00 90.25 91 VAL A C 1
ATOM 669 O O . VAL A 1 91 ? 4.698 -8.932 -9.555 1.00 90.25 91 VAL A O 1
ATOM 672 N N . VAL A 1 92 ? 5.378 -7.047 -8.538 1.00 90.75 92 VAL A N 1
ATOM 673 C CA . VAL A 1 92 ? 5.846 -7.682 -7.303 1.00 90.75 92 VAL A CA 1
ATOM 674 C C . VAL A 1 92 ? 5.239 -6.948 -6.126 1.00 90.75 92 VAL A C 1
ATOM 676 O O . VAL A 1 92 ? 5.164 -5.722 -6.138 1.00 90.75 92 VAL A O 1
ATOM 679 N N . GLY A 1 93 ? 4.797 -7.683 -5.115 1.00 91.00 93 GLY A N 1
ATOM 680 C CA . GLY A 1 93 ? 4.239 -7.077 -3.919 1.00 91.00 93 GLY A CA 1
ATOM 681 C C . GLY A 1 93 ? 4.598 -7.859 -2.673 1.00 91.00 93 GLY A C 1
ATOM 682 O O . GLY A 1 93 ? 4.603 -9.089 -2.687 1.00 91.00 93 GLY A O 1
ATOM 683 N N . ASP A 1 94 ? 4.874 -7.120 -1.607 1.00 92.94 94 ASP A N 1
ATOM 684 C CA . ASP A 1 94 ? 4.938 -7.641 -0.251 1.00 92.94 94 ASP A CA 1
ATOM 685 C C . ASP A 1 94 ? 3.681 -7.191 0.489 1.00 92.94 94 ASP A C 1
ATOM 687 O O . ASP A 1 94 ? 3.462 -6.002 0.717 1.00 92.94 94 ASP A O 1
ATOM 691 N N . MET A 1 95 ? 2.835 -8.164 0.817 1.00 92.38 95 MET A N 1
ATOM 692 C CA . MET A 1 95 ? 1.541 -7.963 1.468 1.00 92.38 95 MET A CA 1
ATOM 693 C C . MET A 1 95 ? 1.468 -8.699 2.810 1.00 92.38 95 MET A C 1
ATOM 695 O O . MET A 1 95 ? 0.377 -8.875 3.357 1.00 92.38 95 MET A O 1
ATOM 699 N N . GLN A 1 96 ? 2.608 -9.148 3.354 1.00 93.25 96 GLN A N 1
ATOM 700 C CA . GLN A 1 96 ? 2.642 -10.021 4.530 1.00 93.25 96 GLN A CA 1
ATOM 701 C C . GLN A 1 96 ? 1.995 -9.374 5.757 1.00 93.25 96 GLN A C 1
ATOM 703 O O . GLN A 1 96 ? 1.339 -10.058 6.545 1.00 93.25 96 GLN A O 1
ATOM 708 N N . ILE A 1 97 ? 2.100 -8.051 5.893 1.00 94.44 97 ILE A N 1
ATOM 709 C CA . ILE A 1 97 ? 1.517 -7.310 7.011 1.00 94.44 97 ILE A CA 1
ATOM 710 C C . ILE A 1 97 ? 0.003 -7.495 7.150 1.00 94.44 97 ILE A C 1
ATOM 712 O O . ILE A 1 97 ? -0.519 -7.412 8.260 1.00 94.44 97 ILE A O 1
ATOM 716 N N . HIS A 1 98 ? -0.719 -7.809 6.072 1.00 90.69 98 HIS A N 1
ATOM 717 C CA . HIS A 1 98 ? -2.163 -8.031 6.138 1.00 90.69 98 HIS A CA 1
ATOM 718 C C . HIS A 1 98 ? -2.553 -9.245 6.992 1.00 90.69 98 HIS A C 1
ATOM 720 O O . HIS A 1 98 ? -3.670 -9.285 7.499 1.00 90.69 98 HIS A O 1
ATOM 726 N N . SER A 1 99 ? -1.627 -10.179 7.237 1.00 89.88 99 SER A N 1
ATOM 727 C CA . SER A 1 99 ? -1.812 -11.271 8.205 1.00 89.88 99 SER A CA 1
ATOM 728 C C . SER A 1 99 ? -1.995 -10.787 9.652 1.00 89.88 99 SER A C 1
ATOM 730 O O . SER A 1 99 ? -2.532 -11.519 10.477 1.00 89.88 99 SER A O 1
ATOM 732 N N . SER A 1 100 ? -1.597 -9.547 9.962 1.00 89.50 100 SER A N 1
ATOM 733 C CA . SER A 1 100 ? -1.843 -8.929 11.271 1.00 89.50 100 SER A CA 1
ATOM 734 C C . SER A 1 100 ? -3.279 -8.430 11.454 1.00 89.50 100 SER A C 1
ATOM 736 O O . SER A 1 100 ? -3.681 -8.122 12.574 1.00 89.50 100 SER A O 1
ATOM 738 N N . ILE A 1 101 ? -4.070 -8.366 10.378 1.00 88.31 101 ILE A N 1
ATOM 739 C CA . ILE A 1 101 ? -5.481 -7.989 10.438 1.00 88.31 101 ILE A CA 1
ATOM 740 C C . ILE A 1 101 ? -6.285 -9.250 10.760 1.00 88.31 101 ILE A C 1
ATOM 742 O O . ILE A 1 101 ? -6.543 -10.075 9.885 1.00 88.31 101 ILE A O 1
ATOM 746 N N . THR A 1 102 ? -6.677 -9.403 12.024 1.00 84.31 102 THR A N 1
ATOM 747 C CA . THR A 1 102 ? -7.467 -10.552 12.481 1.00 84.31 102 THR A CA 1
ATOM 748 C C . THR A 1 102 ? -8.966 -10.231 12.525 1.00 84.31 102 THR A C 1
ATOM 750 O O . THR A 1 102 ? -9.346 -9.068 12.706 1.00 84.31 102 THR A O 1
ATOM 753 N N . PRO A 1 103 ? -9.851 -11.239 12.402 1.00 76.88 103 PRO A N 1
ATOM 754 C CA . PRO A 1 103 ? -11.291 -11.044 12.577 1.00 76.88 103 PRO A CA 1
ATOM 755 C C . PRO A 1 103 ? -11.654 -10.415 13.929 1.00 76.88 103 PRO A C 1
ATOM 757 O O . PRO A 1 103 ? -12.501 -9.526 13.980 1.00 76.88 103 PRO A O 1
ATOM 760 N N . ASP A 1 104 ? -10.974 -10.805 15.011 1.00 74.94 104 ASP A N 1
ATOM 761 C CA . ASP A 1 104 ? -11.206 -10.246 16.348 1.00 74.94 104 ASP A CA 1
ATOM 762 C C . ASP A 1 104 ? -10.929 -8.742 16.390 1.00 74.94 104 ASP A C 1
ATOM 764 O O . ASP A 1 104 ? -11.692 -7.976 16.975 1.00 74.94 104 ASP A O 1
ATOM 768 N N . LEU A 1 105 ? -9.870 -8.288 15.713 1.00 71.12 105 LEU A N 1
ATOM 769 C CA . LEU A 1 105 ? -9.566 -6.867 15.605 1.00 71.12 105 LEU A CA 1
ATOM 770 C C . LEU A 1 105 ? -10.677 -6.108 14.875 1.00 71.12 105 LEU A C 1
ATOM 772 O O . LEU A 1 105 ? -11.051 -5.012 15.295 1.00 71.12 105 LEU A O 1
ATOM 776 N N . ALA A 1 106 ? -11.195 -6.677 13.787 1.00 67.81 106 ALA A N 1
ATOM 777 C CA . ALA A 1 106 ? -12.274 -6.068 13.025 1.00 67.81 106 ALA A CA 1
ATOM 778 C C . ALA A 1 106 ? -13.561 -5.951 13.857 1.00 67.81 106 ALA A C 1
ATOM 780 O O . ALA A 1 106 ? -14.194 -4.898 13.840 1.00 67.81 106 ALA A O 1
ATOM 781 N N . LEU A 1 107 ? -13.889 -6.985 14.638 1.00 67.06 107 LEU A N 1
ATOM 782 C CA . LEU A 1 107 ? -15.073 -7.038 15.501 1.00 67.06 107 LEU A CA 1
ATOM 783 C C . LEU A 1 107 ? -14.953 -6.150 16.751 1.00 67.06 107 LEU A C 1
ATOM 785 O O . LEU A 1 107 ? -15.925 -5.530 17.176 1.00 67.06 107 LEU A O 1
ATOM 789 N N . HIS A 1 108 ? -13.763 -6.035 17.344 1.00 64.44 108 HIS A N 1
ATOM 790 C CA . HIS A 1 108 ? -13.540 -5.143 18.488 1.00 64.44 108 HIS A CA 1
ATOM 791 C C . HIS A 1 108 ? -13.487 -3.662 18.095 1.00 64.44 108 HIS A C 1
ATOM 793 O O . HIS A 1 108 ? -13.671 -2.793 18.948 1.00 64.44 108 HIS A O 1
ATOM 799 N N . ARG A 1 109 ? -13.212 -3.362 16.819 1.00 66.56 109 ARG A N 1
ATOM 800 C CA . ARG A 1 109 ? -13.107 -1.990 16.297 1.00 66.56 109 ARG A CA 1
ATOM 801 C C . ARG A 1 109 ? -14.294 -1.576 15.424 1.00 66.56 109 ARG A C 1
ATOM 803 O O . ARG A 1 109 ? -14.357 -0.410 15.016 1.00 66.56 109 ARG A O 1
ATOM 810 N N . SER A 1 110 ? -15.256 -2.462 15.164 1.00 60.22 110 SER A N 1
ATOM 811 C CA . SER A 1 110 ? -16.560 -2.086 14.611 1.00 60.22 110 SER A CA 1
ATOM 812 C C . SER A 1 110 ? -17.342 -1.241 15.620 1.00 60.22 110 SER A C 1
ATOM 814 O O . SER A 1 110 ? -17.296 -1.479 16.824 1.00 60.22 110 SER A O 1
ATOM 816 N N . VAL A 1 111 ? -18.028 -0.197 15.140 1.00 55.84 111 VAL A N 1
ATOM 817 C CA . VAL A 1 111 ? -19.059 0.469 15.954 1.00 55.84 111 VAL A CA 1
ATOM 818 C C . VAL A 1 111 ? -20.177 -0.543 16.184 1.00 55.84 111 VAL A C 1
ATOM 820 O O . VAL A 1 111 ? -20.459 -1.341 15.298 1.00 55.84 111 VAL A O 1
ATOM 823 N N . ASP A 1 112 ? -20.827 -0.484 17.341 1.00 52.81 112 ASP A N 1
ATOM 824 C CA . ASP A 1 112 ? -22.089 -1.174 17.587 1.00 52.81 112 ASP A CA 1
ATOM 825 C C . ASP A 1 112 ? -23.130 -0.725 16.535 1.00 52.81 112 ASP A C 1
ATOM 827 O O . ASP A 1 112 ? -23.750 0.333 16.643 1.00 52.81 112 ASP A O 1
ATOM 831 N N . TYR A 1 113 ? -23.281 -1.499 15.456 1.00 51.84 113 TYR A N 1
ATOM 832 C CA . TYR A 1 113 ? -24.222 -1.237 14.358 1.00 51.84 113 TYR A CA 1
ATOM 833 C C . TYR A 1 113 ? -25.666 -1.619 14.714 1.00 51.84 113 TYR A C 1
ATOM 835 O O . TYR A 1 113 ? -26.550 -1.580 13.853 1.00 51.84 113 TYR A O 1
ATOM 843 N N . SER A 1 114 ? -25.933 -1.936 15.983 1.00 47.69 114 SER A N 1
ATOM 844 C CA . SER A 1 114 ? -27.237 -2.326 16.529 1.00 47.69 114 SER A CA 1
ATOM 845 C C . SER A 1 114 ? -28.356 -1.305 16.268 1.00 47.69 114 SER A C 1
ATOM 847 O O . SER A 1 114 ? -29.528 -1.668 16.282 1.00 47.69 114 SER A O 1
ATOM 849 N N . SER A 1 115 ? -28.019 -0.057 15.931 1.00 46.72 115 SER A N 1
ATOM 850 C CA . SER A 1 115 ? -28.964 1.002 15.544 1.00 46.72 115 SER A CA 1
ATOM 851 C C . SER A 1 115 ? -29.118 1.226 14.024 1.00 46.72 115 SER A C 1
ATOM 853 O O . SER A 1 115 ? -29.928 2.053 13.618 1.00 46.72 115 SER A O 1
ATOM 8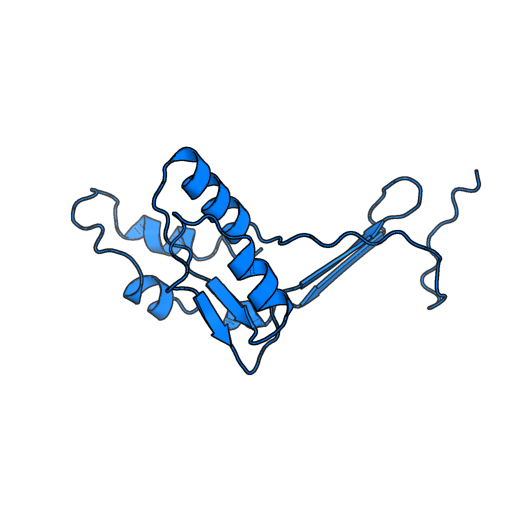55 N N . SER A 1 116 ? -28.389 0.493 13.171 1.00 53.41 116 SER A N 1
ATOM 856 C CA . SER A 1 116 ? -28.359 0.693 11.704 1.00 53.41 116 SER A CA 1
ATOM 857 C C . SER A 1 116 ? -29.167 -0.322 10.879 1.00 53.41 116 SER A C 1
ATOM 859 O O . SER A 1 116 ? -29.327 -0.141 9.674 1.00 53.41 116 SER A O 1
ATOM 861 N N . GLY A 1 117 ? -29.680 -1.390 11.503 1.00 48.66 117 GLY A N 1
ATOM 862 C CA . GLY A 1 117 ? -30.526 -2.393 10.841 1.00 48.66 117 GLY A CA 1
ATOM 863 C C . GLY A 1 117 ? -29.810 -3.340 9.865 1.00 48.66 117 GLY A C 1
ATOM 864 O O . GLY A 1 117 ? -30.480 -4.110 9.180 1.00 48.66 117 GLY A O 1
ATOM 865 N N . ILE A 1 118 ? -28.475 -3.317 9.789 1.00 51.28 118 ILE A N 1
ATOM 866 C CA . ILE A 1 118 ? -27.699 -4.206 8.909 1.00 51.28 118 ILE A CA 1
ATOM 867 C C . ILE A 1 118 ? -27.544 -5.590 9.577 1.00 51.28 118 ILE A C 1
ATOM 869 O O . ILE A 1 118 ? -27.073 -5.662 10.714 1.00 51.28 118 ILE A O 1
ATOM 873 N N . PRO A 1 119 ? -27.917 -6.706 8.915 1.00 48.56 119 PRO A N 1
ATOM 874 C CA . PRO A 1 119 ? -27.766 -8.044 9.487 1.00 48.56 119 PRO A CA 1
ATOM 875 C C . PRO A 1 119 ? -26.288 -8.414 9.697 1.00 48.56 119 PRO A C 1
ATOM 877 O O . PRO A 1 119 ? -25.481 -8.279 8.776 1.00 48.56 119 PRO A O 1
ATOM 880 N N . LYS A 1 120 ? -25.949 -8.962 10.877 1.00 47.38 120 LYS A N 1
ATOM 881 C CA . LYS A 1 120 ? -24.579 -9.376 11.276 1.00 47.38 120 LYS A CA 1
ATOM 882 C C . LYS A 1 120 ? -23.868 -10.301 10.273 1.00 47.38 120 LYS A C 1
ATOM 884 O O . LYS A 1 120 ? -22.645 -10.339 10.212 1.00 47.38 120 LYS A O 1
ATOM 889 N N . GLU A 1 121 ? -24.625 -11.032 9.460 1.00 41.19 121 GLU A N 1
ATOM 890 C CA . GLU A 1 121 ? -24.128 -11.897 8.381 1.00 41.19 121 GLU A CA 1
ATOM 891 C C . GLU A 1 121 ? -23.300 -11.149 7.314 1.00 41.19 121 GLU A C 1
ATOM 893 O O . GLU A 1 121 ? -22.355 -11.711 6.754 1.00 41.19 121 GLU A O 1
ATOM 898 N N . TYR A 1 122 ? -23.610 -9.875 7.052 1.00 43.25 122 TYR A N 1
ATOM 899 C CA . TYR A 1 122 ? -22.928 -9.081 6.026 1.00 43.25 122 TYR A CA 1
ATOM 900 C C . TYR A 1 122 ? -21.612 -8.445 6.513 1.00 43.25 122 TYR A C 1
ATOM 902 O O . TYR A 1 122 ? -20.763 -8.113 5.684 1.00 43.25 122 TYR A O 1
ATOM 910 N N . GLU A 1 123 ? -21.387 -8.331 7.829 1.00 46.69 123 GLU A N 1
ATOM 911 C CA . GLU A 1 123 ? -20.142 -7.780 8.397 1.00 46.69 123 GLU A CA 1
ATOM 912 C C . GLU A 1 123 ? -18.941 -8.686 8.091 1.00 46.69 123 GLU A C 1
ATOM 914 O O . GLU A 1 123 ? -17.907 -8.220 7.605 1.00 46.69 123 GLU A O 1
ATOM 919 N N . LEU A 1 124 ? -19.111 -10.001 8.272 1.00 34.53 124 LEU A N 1
ATOM 920 C CA . LEU A 1 124 ? -18.056 -11.001 8.086 1.00 34.53 124 LEU A CA 1
ATOM 921 C C . LEU A 1 124 ? -17.644 -11.182 6.620 1.00 34.53 124 LEU A C 1
ATOM 923 O O . LEU A 1 124 ? -16.471 -11.417 6.344 1.00 34.53 124 LEU A O 1
ATOM 927 N N . ARG A 1 125 ? -18.570 -11.042 5.661 1.00 34.78 125 ARG A N 1
ATOM 928 C CA . ARG A 1 125 ? -18.261 -11.199 4.226 1.00 34.78 125 ARG A CA 1
ATOM 929 C C . ARG A 1 125 ? -17.509 -10.008 3.629 1.00 34.78 125 ARG A C 1
ATOM 931 O O . ARG A 1 125 ? -16.776 -10.193 2.662 1.00 34.78 125 ARG A O 1
ATOM 938 N N . SER A 1 126 ? -17.644 -8.812 4.208 1.00 38.75 126 SER A N 1
ATOM 939 C CA . SER A 1 126 ? -16.915 -7.622 3.745 1.00 38.75 126 SER A CA 1
ATOM 940 C C . SER A 1 126 ? -15.416 -7.672 4.075 1.00 38.75 126 SER A C 1
ATOM 942 O O . SER A 1 126 ? -14.600 -7.140 3.329 1.00 38.75 126 SER A O 1
ATOM 944 N N . LEU A 1 127 ? -15.036 -8.371 5.149 1.00 35.44 127 LEU A N 1
ATOM 945 C CA . LEU A 1 127 ? -13.668 -8.374 5.674 1.00 35.44 127 LEU A CA 1
ATOM 946 C C . LEU A 1 127 ? -12.684 -9.205 4.839 1.00 35.44 127 LEU A C 1
ATOM 948 O O . LEU A 1 127 ? -11.510 -8.856 4.756 1.00 35.44 127 LEU A O 1
ATOM 952 N N . TYR A 1 128 ? -13.155 -10.255 4.162 1.00 34.84 128 TYR A N 1
ATOM 953 C CA . TYR A 1 128 ? -12.302 -11.122 3.336 1.00 34.84 128 TYR A CA 1
ATOM 954 C C . TYR A 1 128 ? -12.061 -10.585 1.913 1.00 34.84 128 TYR A C 1
ATOM 956 O O . TYR A 1 128 ? -11.194 -11.093 1.210 1.00 34.84 128 TYR A O 1
ATOM 964 N N . GLY A 1 129 ? -12.806 -9.562 1.475 1.00 32.28 129 GLY A N 1
ATOM 965 C CA . GLY A 1 129 ? -12.733 -9.021 0.109 1.00 32.28 129 GLY A CA 1
ATOM 966 C C . GLY A 1 129 ? -11.841 -7.787 -0.066 1.00 32.28 129 GLY A C 1
ATOM 967 O O . GLY A 1 129 ? -11.763 -7.252 -1.168 1.00 32.28 129 GLY A O 1
ATOM 968 N N . LEU A 1 130 ? -11.209 -7.302 1.006 1.00 38.22 130 LEU A N 1
ATOM 969 C CA . LEU A 1 130 ? -10.561 -5.982 1.052 1.00 38.22 130 LEU A CA 1
ATOM 970 C C . LEU A 1 130 ? -9.033 -6.022 1.233 1.00 38.22 130 LEU A C 1
ATOM 972 O O . LEU A 1 130 ? -8.411 -4.971 1.378 1.00 38.22 130 LEU A O 1
ATOM 976 N N . GLN A 1 131 ? -8.422 -7.209 1.166 1.00 35.53 131 GLN A N 1
ATOM 977 C CA . GLN A 1 131 ? -6.967 -7.385 1.098 1.00 35.53 131 GLN A CA 1
ATOM 978 C C . GLN A 1 131 ? -6.470 -7.337 -0.354 1.00 35.53 131 GLN A C 1
ATOM 980 O O . GLN A 1 131 ? -6.022 -8.341 -0.898 1.00 35.53 131 GLN A O 1
ATOM 985 N N . ILE A 1 132 ? -6.547 -6.165 -0.984 1.00 37.47 132 ILE A N 1
ATOM 986 C CA . ILE A 1 132 ? -5.670 -5.774 -2.102 1.00 37.47 132 ILE A CA 1
ATOM 987 C C . ILE A 1 132 ? -5.429 -4.275 -1.999 1.00 37.47 132 ILE A C 1
ATOM 989 O O . ILE A 1 132 ? -6.347 -3.585 -1.507 1.00 37.47 132 ILE A O 1
#

Solvent-accessible surface area (backbone atoms only — not comparable to full-atom values): 8429 Å² total; per-residue (Å²): 131,87,88,67,78,85,71,93,77,81,73,89,75,95,78,86,87,84,88,74,84,69,44,57,47,52,51,48,38,45,50,48,18,76,76,73,34,78,30,79,40,75,49,62,27,10,78,44,72,63,26,53,53,45,60,73,69,52,50,90,50,34,42,58,85,55,41,43,75,32,87,84,41,61,38,63,46,74,51,75,43,58,50,94,88,65,51,79,76,48,78,51,67,51,59,70,32,57,74,75,64,44,73,66,58,54,64,73,67,48,73,85,53,87,85,70,82,68,63,74,75,59,61,66,63,56,66,78,74,43,87,76

Foldseek 3Di:
DDQDDDDPPPDDDDDDDDDDDDFPQLVVLQVCCVPVNAGERAFEAEPDPVSVVSVVPHDPNYHDPNYHHHPPDHGKDKDWDAGPVRDTDDIDIDLPRRVVRDPVSQVVPDDPCVVVPDDPVVSVVVSVPGSD

Secondary structure (DSSP, 8-state):
--------SS-------------HHHHHHHHHHHHHS-EE--EEEESSHHHHHHHHHS-TTEE-TTEEEESSSPPPEEEEEE-TTS-EEEEEEE-GGGGG--HHHHHHHS--GGGT---THHHHHHHTT---

Organism: Phlebotomus papatasi (NCBI:txid29031)